Protein AF-A0A3C0EA20-F1 (afdb_monomer)

Secondary structure (DSSP, 8-state):
-HHHH-TTS-HHHHHHHHHHHHHHHHHHHHHHHHHHHHHHHHHS-HHHHHHHHHHHHHHHHHHHIIIIIHHHHHHHHHTTHHHHHHHHHHHHHHHHHHHHHHHHT-

Solvent-accessible surface area (backbone atoms only — not comparable to full-atom values): 6109 Å² total; per-residue (Å²): 113,74,77,78,74,49,80,90,53,62,64,68,62,57,50,51,51,55,46,58,64,49,48,58,56,52,52,52,53,52,51,53,50,52,52,52,49,52,50,45,56,74,74,45,54,80,89,51,38,67,60,47,50,54,51,48,54,49,50,53,55,50,52,53,44,55,60,60,50,51,54,55,50,51,54,52,58,70,68,39,54,72,58,53,59,60,49,51,57,56,54,55,57,51,52,54,51,54,53,52,52,62,62,71,74,106

Structure (mmCIF, N/CA/C/O backbone):
data_AF-A0A3C0EA20-F1
#
_entry.id   AF-A0A3C0EA20-F1
#
loop_
_atom_site.group_PDB
_atom_site.id
_atom_site.type_symbol
_atom_site.label_atom_id
_atom_site.label_alt_id
_atom_site.label_comp_id
_atom_site.label_asym_id
_atom_site.label_entity_id
_atom_site.label_seq_id
_atom_site.pdbx_PDB_ins_code
_atom_site.Cartn_x
_atom_site.Cartn_y
_atom_site.Cartn_z
_atom_site.occupancy
_atom_site.B_iso_or_equiv
_atom_site.auth_seq_id
_atom_site.auth_comp_id
_atom_site.auth_asym_id
_atom_site.auth_atom_id
_atom_site.pdbx_PDB_model_num
ATOM 1 N N . GLU A 1 1 ? 18.127 -13.481 -8.635 1.00 55.94 1 GLU A N 1
ATOM 2 C CA . GLU A 1 1 ? 18.034 -14.958 -8.655 1.00 55.94 1 GLU A CA 1
ATOM 3 C C . GLU A 1 1 ? 17.263 -15.485 -9.870 1.00 55.94 1 GLU A C 1
ATOM 5 O O . GLU A 1 1 ? 17.839 -16.249 -10.632 1.00 55.94 1 GLU A O 1
ATOM 10 N N . ASN A 1 2 ? 16.035 -15.018 -10.146 1.00 50.94 2 ASN A N 1
ATOM 11 C CA . ASN A 1 2 ? 15.242 -15.497 -11.297 1.00 50.94 2 ASN A CA 1
ATOM 12 C C . ASN A 1 2 ? 15.879 -15.198 -12.678 1.00 50.94 2 ASN A C 1
ATOM 14 O O . ASN A 1 2 ? 15.847 -16.035 -13.574 1.00 50.94 2 ASN A O 1
ATOM 18 N N . THR A 1 3 ? 16.526 -14.037 -12.836 1.00 51.97 3 THR A N 1
ATOM 19 C CA . THR A 1 3 ? 17.182 -13.585 -14.083 1.00 51.97 3 THR A CA 1
ATOM 20 C C . THR A 1 3 ? 18.453 -14.351 -14.454 1.00 51.97 3 THR A C 1
ATOM 22 O O . THR A 1 3 ? 18.890 -14.288 -15.596 1.00 51.97 3 THR A O 1
ATOM 25 N N . ILE A 1 4 ? 19.043 -15.079 -13.504 1.00 56.94 4 ILE A N 1
ATOM 26 C CA . ILE A 1 4 ? 20.284 -15.846 -13.696 1.00 56.94 4 ILE A CA 1
ATOM 27 C C . ILE A 1 4 ? 19.953 -17.309 -14.053 1.00 56.94 4 ILE A C 1
ATOM 29 O O . ILE A 1 4 ? 20.7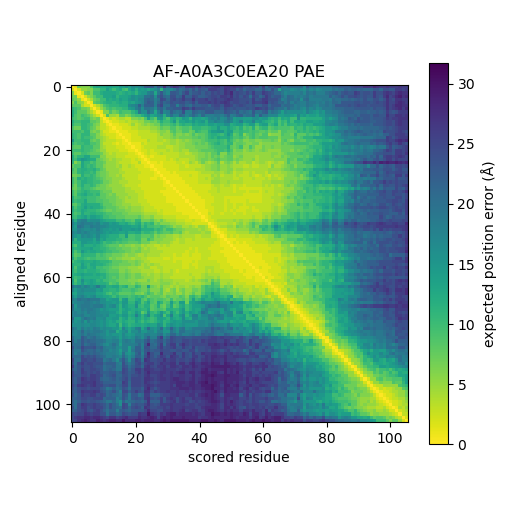82 -18.023 -14.607 1.00 56.94 4 ILE A O 1
ATOM 33 N N . ARG A 1 5 ? 18.719 -17.757 -13.768 1.00 57.06 5 ARG A N 1
ATOM 34 C CA . ARG A 1 5 ? 18.284 -19.157 -13.893 1.00 57.06 5 ARG A CA 1
ATOM 35 C C . ARG A 1 5 ? 17.621 -19.496 -15.238 1.00 57.06 5 ARG A C 1
ATOM 37 O O . ARG A 1 5 ? 17.577 -20.668 -15.592 1.00 57.06 5 ARG A O 1
ATOM 44 N N . PHE A 1 6 ? 17.131 -18.499 -15.988 1.00 54.72 6 PHE A N 1
ATOM 45 C CA . PHE A 1 6 ? 16.472 -18.680 -17.294 1.00 54.72 6 PHE A CA 1
ATOM 46 C C . PHE A 1 6 ? 16.925 -17.623 -18.326 1.00 54.72 6 PHE A C 1
ATOM 48 O O . PHE A 1 6 ? 16.192 -16.663 -18.567 1.00 54.72 6 PHE A O 1
ATOM 55 N N . PRO A 1 7 ? 18.113 -17.777 -18.939 1.00 55.97 7 PRO A N 1
ATOM 56 C CA . PRO A 1 7 ? 18.647 -16.817 -19.913 1.00 55.97 7 PRO A CA 1
ATOM 57 C C . PRO A 1 7 ? 17.909 -16.816 -21.267 1.00 55.97 7 PRO A C 1
ATOM 59 O O . PRO A 1 7 ? 17.916 -15.798 -21.951 1.00 55.97 7 PRO A O 1
ATOM 62 N N . ASP A 1 8 ? 17.228 -17.913 -21.630 1.00 56.47 8 ASP A N 1
ATOM 63 C CA . ASP A 1 8 ? 16.561 -18.082 -22.937 1.00 56.47 8 ASP A CA 1
ATOM 64 C C . ASP A 1 8 ? 15.101 -17.593 -22.990 1.00 56.47 8 ASP A C 1
ATOM 66 O O . ASP A 1 8 ? 14.461 -17.643 -24.043 1.00 56.47 8 ASP A O 1
ATOM 70 N N . ARG A 1 9 ? 14.525 -17.135 -21.867 1.00 59.47 9 ARG A N 1
ATOM 71 C CA . ARG A 1 9 ? 13.152 -16.600 -21.850 1.00 59.47 9 ARG A CA 1
ATOM 72 C C . ARG A 1 9 ? 13.168 -15.083 -22.031 1.00 59.47 9 ARG A C 1
ATOM 74 O O . ARG A 1 9 ? 13.971 -14.414 -21.383 1.00 59.47 9 ARG A O 1
ATOM 81 N N . PRO A 1 10 ? 12.255 -14.511 -22.840 1.00 66.25 10 PRO A N 1
ATOM 82 C CA . PRO A 1 10 ? 12.145 -13.064 -22.950 1.00 66.25 10 PRO A CA 1
ATOM 83 C C . PRO A 1 10 ? 11.918 -12.473 -21.554 1.00 66.25 10 PRO A C 1
ATOM 85 O O . PRO A 1 10 ? 11.029 -12.929 -20.830 1.00 66.25 10 PRO A O 1
ATOM 88 N N . LEU A 1 11 ? 12.724 -11.473 -21.175 1.00 64.69 11 LEU A N 1
ATOM 89 C CA . LEU A 1 11 ? 12.695 -10.840 -19.847 1.00 64.69 11 LEU A CA 1
ATOM 90 C C . LEU A 1 11 ? 11.274 -10.431 -19.433 1.00 64.69 11 LEU A C 1
ATOM 92 O O . LEU A 1 11 ? 10.891 -10.637 -18.284 1.00 64.69 11 LEU A O 1
ATOM 96 N N . ALA A 1 12 ? 10.463 -9.982 -20.393 1.00 63.84 12 ALA A N 1
ATOM 97 C CA . ALA A 1 12 ? 9.051 -9.664 -20.205 1.00 63.84 12 ALA A CA 1
ATOM 98 C C . ALA A 1 12 ? 8.227 -10.836 -19.631 1.00 63.84 12 ALA A C 1
ATOM 100 O O . ALA A 1 12 ? 7.437 -10.650 -18.708 1.00 63.84 12 ALA A O 1
ATOM 101 N N . ALA A 1 13 ? 8.434 -12.068 -20.112 1.00 66.69 13 ALA A N 1
ATOM 102 C CA . ALA A 1 13 ? 7.716 -13.243 -19.611 1.00 66.69 13 ALA A CA 1
ATOM 103 C C . ALA A 1 13 ? 8.151 -13.618 -18.185 1.00 66.69 13 ALA A C 1
ATOM 105 O O . ALA A 1 13 ? 7.331 -14.047 -17.368 1.00 66.69 13 ALA A O 1
ATOM 106 N N . LEU A 1 14 ? 9.433 -13.428 -17.866 1.00 68.94 14 LEU A N 1
ATOM 107 C CA . LEU A 1 14 ? 9.978 -13.709 -16.540 1.00 68.94 14 LEU A CA 1
ATOM 108 C C . LEU A 1 14 ? 9.503 -12.676 -15.503 1.00 68.94 14 LEU A C 1
ATOM 110 O O . LEU A 1 14 ? 9.112 -13.043 -14.392 1.00 68.94 14 LEU A O 1
ATOM 114 N N . VAL A 1 15 ? 9.477 -11.398 -15.888 1.00 67.31 15 VAL A N 1
ATOM 115 C CA . VAL A 1 15 ? 8.938 -10.294 -15.082 1.00 67.31 15 VAL A CA 1
ATOM 116 C C . VAL A 1 15 ? 7.439 -10.483 -14.856 1.00 67.31 15 VAL A C 1
ATOM 118 O O . VAL A 1 15 ? 7.004 -10.449 -13.709 1.00 67.31 15 VAL A O 1
ATOM 121 N N . ASN A 1 16 ? 6.665 -10.788 -15.903 1.00 73.19 16 ASN A N 1
ATOM 122 C CA . ASN A 1 16 ? 5.227 -11.046 -15.782 1.00 73.19 16 ASN A CA 1
ATOM 123 C C . ASN A 1 16 ? 4.920 -12.193 -14.806 1.00 73.19 16 ASN A C 1
ATOM 125 O O . ASN A 1 16 ? 4.051 -12.062 -13.950 1.00 73.19 16 ASN A O 1
ATOM 129 N N . THR A 1 17 ? 5.681 -13.290 -14.882 1.00 74.75 17 THR A N 1
ATOM 130 C CA . THR A 1 17 ? 5.510 -14.431 -13.963 1.00 74.75 17 THR A CA 1
ATOM 131 C C . THR A 1 17 ? 5.824 -14.032 -12.517 1.00 74.75 17 THR A C 1
ATOM 133 O O . THR A 1 17 ? 5.049 -14.312 -11.610 1.00 74.75 17 THR A O 1
ATOM 136 N N . SER A 1 18 ? 6.918 -13.293 -12.307 1.00 72.31 18 SER A N 1
ATOM 137 C CA . SER A 1 18 ? 7.333 -12.832 -10.972 1.00 72.31 18 SER A CA 1
ATOM 138 C C . SER A 1 18 ? 6.327 -11.848 -10.352 1.00 72.31 18 SER A C 1
ATOM 140 O O . SER A 1 18 ? 6.115 -11.842 -9.137 1.00 72.31 18 SER A O 1
ATOM 142 N N . ILE A 1 19 ? 5.684 -11.023 -11.182 1.00 74.38 19 ILE A N 1
ATOM 143 C CA . ILE A 1 19 ? 4.618 -10.113 -10.753 1.00 74.38 19 ILE A CA 1
ATOM 144 C C . ILE A 1 19 ? 3.377 -10.903 -10.354 1.00 74.38 19 ILE A C 1
ATOM 146 O O . ILE A 1 19 ? 2.874 -10.680 -9.257 1.00 74.38 19 ILE A O 1
ATOM 150 N N . MET A 1 20 ? 2.916 -11.843 -11.184 1.00 76.62 20 MET A N 1
ATOM 151 C CA . MET A 1 20 ? 1.758 -12.687 -10.862 1.00 76.62 20 MET A CA 1
ATOM 152 C C . MET A 1 20 ? 1.932 -13.408 -9.514 1.00 76.62 20 MET A C 1
ATOM 154 O O . MET A 1 20 ? 1.012 -13.392 -8.695 1.00 76.62 20 MET A O 1
ATOM 158 N N . ASP A 1 21 ? 3.125 -13.945 -9.241 1.00 78.88 21 ASP A N 1
ATOM 159 C CA . ASP A 1 21 ? 3.436 -14.628 -7.976 1.00 78.88 21 ASP A CA 1
ATOM 160 C C . ASP A 1 21 ? 3.407 -13.685 -6.7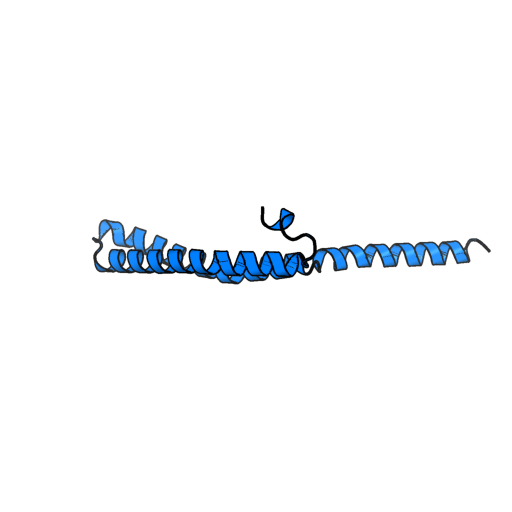61 1.00 78.88 21 ASP A C 1
ATOM 162 O O . ASP A 1 21 ? 2.959 -14.052 -5.671 1.00 78.88 21 ASP A O 1
ATOM 166 N N . THR A 1 22 ? 3.872 -12.447 -6.931 1.00 81.31 22 THR A N 1
ATOM 167 C CA . THR A 1 22 ? 3.965 -11.475 -5.830 1.00 81.31 22 THR A CA 1
ATOM 168 C C . THR A 1 22 ? 2.627 -10.777 -5.571 1.00 81.31 22 THR A C 1
ATOM 170 O O . THR A 1 22 ? 2.299 -10.484 -4.419 1.00 81.31 22 THR A O 1
ATOM 173 N N . VAL A 1 23 ? 1.823 -10.567 -6.619 1.00 80.19 23 VAL A N 1
ATOM 174 C CA . VAL A 1 23 ? 0.502 -9.920 -6.554 1.00 80.19 23 VAL A CA 1
ATOM 175 C C . VAL A 1 23 ? -0.485 -10.735 -5.722 1.00 80.19 23 VAL A C 1
ATOM 177 O O . VAL A 1 23 ? -1.211 -10.161 -4.916 1.00 80.19 23 VAL A O 1
ATOM 180 N N . GLY A 1 24 ? -0.495 -12.066 -5.848 1.00 82.19 24 GLY A N 1
ATOM 181 C CA . GLY A 1 24 ? -1.386 -12.911 -5.042 1.00 82.19 24 GLY A CA 1
ATOM 182 C C . GLY A 1 24 ? -1.122 -12.782 -3.538 1.00 82.19 24 GLY A C 1
ATOM 183 O O . GLY A 1 24 ? -2.052 -12.673 -2.737 1.00 82.19 24 GLY A O 1
ATOM 184 N N . ARG A 1 25 ? 0.155 -12.722 -3.143 1.00 82.00 25 ARG A N 1
ATOM 185 C CA . ARG A 1 25 ? 0.547 -12.559 -1.737 1.00 82.00 25 ARG A CA 1
ATOM 186 C C . ARG A 1 25 ? 0.242 -11.154 -1.217 1.00 82.00 25 ARG A C 1
ATOM 188 O O . ARG A 1 25 ? -0.270 -11.040 -0.105 1.00 82.00 25 ARG A O 1
ATOM 195 N N . SER A 1 26 ? 0.527 -10.113 -2.003 1.00 82.44 26 SER A N 1
ATOM 196 C CA . SER A 1 26 ? 0.277 -8.722 -1.603 1.00 82.44 26 SER A CA 1
ATOM 197 C C . SER A 1 26 ? -1.217 -8.422 -1.471 1.00 82.44 26 SER A C 1
ATOM 199 O O . SER A 1 26 ? -1.631 -7.845 -0.465 1.00 82.4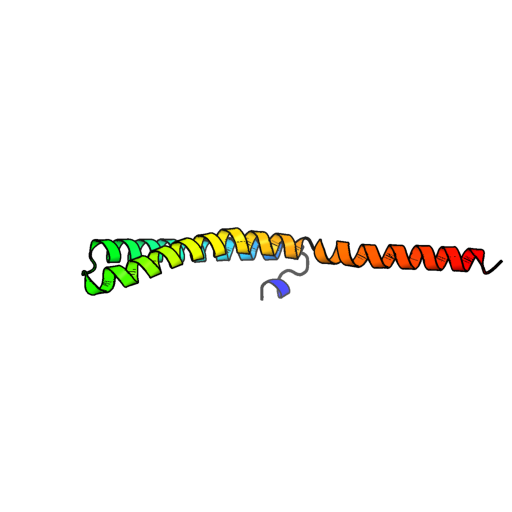4 26 SER A O 1
ATOM 201 N N . LEU A 1 27 ? -2.034 -8.901 -2.416 1.00 84.19 27 LEU A N 1
ATOM 202 C CA . LEU A 1 27 ? -3.494 -8.823 -2.348 1.00 84.19 27 LEU A CA 1
ATOM 203 C C . LEU A 1 27 ? -4.031 -9.475 -1.082 1.00 84.19 27 LEU A C 1
ATOM 205 O O . LEU A 1 27 ? -4.832 -8.865 -0.379 1.00 84.19 27 LEU A O 1
ATOM 209 N N . ASN A 1 28 ? -3.568 -10.689 -0.775 1.00 85.12 28 ASN A N 1
ATOM 210 C CA . ASN A 1 28 ? -4.021 -11.407 0.407 1.00 85.12 28 ASN A CA 1
ATOM 211 C C . ASN A 1 28 ? -3.725 -10.604 1.680 1.00 85.12 28 ASN A C 1
ATOM 213 O O . ASN A 1 28 ? -4.627 -10.356 2.468 1.00 85.12 28 ASN A O 1
ATOM 217 N N . THR A 1 29 ? -2.499 -10.098 1.845 1.00 87.88 29 THR A N 1
ATOM 218 C CA . THR A 1 29 ? -2.163 -9.260 3.006 1.00 87.88 29 THR A CA 1
ATOM 219 C C . THR A 1 29 ? -2.981 -7.970 3.081 1.00 87.88 29 THR A C 1
ATOM 221 O O . THR A 1 29 ? -3.416 -7.608 4.172 1.00 87.88 29 THR A O 1
ATOM 224 N N . SER A 1 30 ? -3.243 -7.300 1.954 1.00 86.75 30 SER A N 1
ATOM 225 C CA . SER A 1 30 ? -4.067 -6.084 1.923 1.00 86.75 30 SER A CA 1
ATOM 226 C C . SER A 1 30 ? -5.534 -6.348 2.269 1.00 86.75 30 SER A C 1
ATOM 228 O O . SER A 1 30 ? -6.157 -5.552 2.967 1.00 86.75 30 SER A O 1
ATOM 230 N N . PHE A 1 31 ? -6.103 -7.471 1.827 1.00 87.12 31 PHE A N 1
ATOM 231 C CA . PHE A 1 31 ? -7.458 -7.861 2.221 1.00 87.12 31 PHE A CA 1
ATOM 232 C C . PHE A 1 31 ? -7.549 -8.150 3.717 1.00 87.12 31 PHE A C 1
ATOM 234 O O . PHE A 1 31 ? -8.477 -7.680 4.377 1.00 87.12 31 PHE A O 1
ATOM 241 N N . THR A 1 32 ? -6.573 -8.868 4.278 1.00 90.88 32 THR A N 1
ATOM 242 C CA . THR A 1 32 ? -6.568 -9.172 5.712 1.00 90.88 32 THR A CA 1
ATOM 243 C C . THR A 1 32 ? -6.398 -7.909 6.554 1.00 90.88 32 THR A C 1
ATOM 245 O O . THR A 1 32 ? -7.072 -7.770 7.573 1.00 90.88 32 THR A O 1
ATOM 248 N N . THR A 1 33 ? -5.562 -6.948 6.140 1.00 91.81 33 THR A N 1
ATOM 249 C CA . THR A 1 33 ? -5.431 -5.672 6.866 1.00 91.81 33 THR A CA 1
ATOM 250 C C . THR A 1 33 ? -6.709 -4.841 6.806 1.00 91.81 33 THR A C 1
ATOM 252 O O . THR A 1 33 ? -7.118 -4.306 7.834 1.00 91.81 33 THR A O 1
ATOM 255 N N . LEU A 1 34 ? -7.395 -4.784 5.659 1.00 90.06 34 LEU A N 1
ATOM 256 C CA . LEU A 1 34 ? -8.702 -4.126 5.542 1.00 90.06 34 LEU A CA 1
ATOM 257 C C . LEU A 1 34 ? -9.760 -4.788 6.430 1.00 90.06 34 LEU A C 1
ATOM 259 O O . LEU A 1 34 ? -10.527 -4.090 7.091 1.00 90.06 34 LEU A O 1
ATOM 263 N N . PHE A 1 35 ? -9.771 -6.121 6.497 1.00 9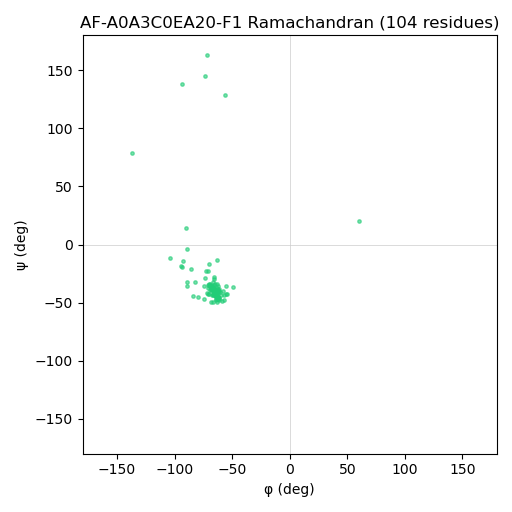1.56 35 PHE A N 1
ATOM 264 C CA . PHE A 1 35 ? -10.673 -6.865 7.373 1.00 91.56 35 PHE A CA 1
ATOM 265 C C . PHE A 1 35 ? -10.430 -6.540 8.854 1.00 91.56 35 PHE A C 1
ATOM 267 O O . PHE A 1 35 ? -11.373 -6.248 9.591 1.00 91.56 35 PHE A O 1
ATOM 274 N N . VAL A 1 36 ? -9.165 -6.513 9.284 1.00 93.69 36 VAL A N 1
ATOM 275 C CA . VAL A 1 36 ? -8.786 -6.133 10.654 1.00 93.69 36 VAL A CA 1
ATOM 276 C C . VAL A 1 36 ? -9.170 -4.682 10.952 1.00 93.69 36 VAL A C 1
ATOM 278 O O . VAL A 1 36 ? -9.735 -4.409 12.009 1.00 93.69 36 VAL A O 1
ATOM 281 N N . LEU A 1 37 ? -8.924 -3.750 10.028 1.00 93.12 37 LEU A N 1
ATOM 282 C CA . LEU A 1 37 ? -9.305 -2.344 10.195 1.00 93.12 37 LEU A CA 1
ATOM 283 C C . LEU A 1 37 ? -10.820 -2.170 10.316 1.00 93.12 37 LEU A C 1
ATOM 285 O O . LEU A 1 37 ? -11.272 -1.384 11.146 1.00 93.12 37 LEU A O 1
ATOM 289 N N . LEU A 1 38 ? -11.605 -2.928 9.547 1.00 90.44 38 LEU A N 1
ATOM 290 C CA . LEU A 1 38 ? -13.063 -2.915 9.647 1.00 90.44 38 LEU A CA 1
ATOM 291 C C . LEU A 1 38 ? -13.532 -3.433 11.012 1.00 90.44 38 LEU A C 1
ATOM 293 O O . LEU A 1 38 ? -14.360 -2.792 11.659 1.00 90.44 38 LEU A O 1
ATOM 297 N N . ALA A 1 39 ? -12.964 -4.544 11.488 1.00 93.25 39 ALA A N 1
ATOM 298 C CA . ALA A 1 39 ? -13.265 -5.080 12.815 1.00 93.25 39 ALA A CA 1
ATOM 299 C C . ALA A 1 39 ? -12.921 -4.075 13.928 1.00 93.25 39 ALA A C 1
ATOM 301 O O . ALA A 1 39 ? -13.726 -3.849 14.832 1.00 93.25 39 ALA A O 1
ATOM 302 N N . LEU A 1 40 ? -11.766 -3.410 13.829 1.00 92.44 40 LEU A N 1
ATOM 303 C CA . LEU A 1 40 ? -11.356 -2.360 14.762 1.00 92.44 40 LEU A CA 1
ATOM 304 C C . LEU A 1 40 ? -12.242 -1.116 14.678 1.00 92.44 40 LEU A C 1
ATOM 306 O O . LEU A 1 40 ? -12.448 -0.463 15.693 1.00 92.44 40 LEU A O 1
ATOM 310 N N . LEU A 1 41 ? -12.789 -0.767 13.516 1.00 90.00 41 LEU A N 1
ATOM 311 C CA . LEU A 1 41 ? -13.692 0.377 13.400 1.00 90.00 41 LEU A CA 1
ATOM 312 C C . LEU A 1 41 ? -15.052 0.094 14.062 1.00 90.00 41 LEU A C 1
ATOM 314 O O . LEU A 1 41 ? -15.618 0.980 14.704 1.00 90.00 41 LEU A O 1
ATOM 318 N N . LEU A 1 42 ? -15.544 -1.146 13.947 1.00 88.62 42 LEU A N 1
ATOM 319 C CA . LEU A 1 42 ? -16.803 -1.592 14.555 1.00 88.62 42 LEU A CA 1
ATOM 320 C C . LEU A 1 42 ? -16.677 -1.798 16.075 1.00 88.62 42 LEU A C 1
ATOM 322 O O . LEU A 1 42 ? -17.519 -1.313 16.830 1.00 88.62 42 LEU A O 1
ATOM 326 N N . MET A 1 43 ? -15.620 -2.481 16.530 1.00 89.44 43 MET A N 1
ATOM 327 C CA . MET A 1 43 ? -15.397 -2.812 17.948 1.00 89.44 43 MET A CA 1
ATOM 328 C C . MET A 1 43 ? -14.545 -1.783 18.707 1.00 89.44 43 MET A C 1
ATOM 330 O O . MET A 1 43 ? -14.491 -1.815 19.934 1.00 89.44 43 MET A O 1
ATOM 334 N N . GLY A 1 44 ? -13.859 -0.875 18.015 1.00 85.69 44 GLY A N 1
ATOM 335 C CA . GLY A 1 44 ? -12.951 0.093 18.628 1.00 85.69 44 GLY A CA 1
ATOM 336 C C . GLY A 1 44 ? -13.678 1.206 19.378 1.00 85.69 44 GLY A C 1
ATOM 337 O O . GLY A 1 44 ? -14.746 1.674 18.970 1.00 85.69 44 GLY A O 1
ATOM 338 N N . GLY A 1 45 ? -13.067 1.653 20.478 1.00 87.56 45 GLY A N 1
ATOM 339 C CA . GLY A 1 45 ? -13.586 2.731 21.319 1.00 87.56 45 GLY A CA 1
ATOM 340 C C . GLY A 1 45 ? -13.493 4.130 20.678 1.00 87.56 45 GLY A C 1
ATOM 341 O O . GLY A 1 45 ? -12.715 4.333 19.740 1.00 87.56 45 GLY A O 1
ATOM 342 N N . PRO A 1 46 ? -14.239 5.127 21.198 1.00 85.69 46 PRO A N 1
ATOM 343 C CA . PRO A 1 46 ? -14.354 6.466 20.605 1.00 85.69 46 PRO A CA 1
ATOM 344 C C . PRO A 1 46 ? -13.010 7.169 20.387 1.00 85.69 46 PRO A C 1
ATOM 346 O O . PRO A 1 46 ? -12.825 7.833 19.371 1.00 85.69 46 PRO A O 1
ATOM 349 N N . SER A 1 47 ? -12.054 6.973 21.298 1.00 90.06 47 SER A N 1
ATOM 350 C CA . SER A 1 47 ? -10.750 7.642 21.258 1.00 90.06 47 SER A CA 1
ATOM 351 C C . SER A 1 47 ? -9.883 7.243 20.059 1.00 90.06 47 SER A C 1
ATOM 353 O O . SER A 1 47 ? -9.090 8.056 19.597 1.00 90.06 47 SER A O 1
ATOM 355 N N . ILE A 1 48 ? -10.026 6.017 19.534 1.00 92.81 48 ILE A N 1
ATOM 356 C CA . ILE A 1 48 ? -9.211 5.515 18.410 1.00 92.81 48 ILE A CA 1
ATOM 357 C C . ILE A 1 48 ? -9.959 5.499 17.075 1.00 92.81 48 ILE A C 1
ATOM 359 O O . ILE A 1 48 ? -9.331 5.351 16.029 1.00 92.81 48 ILE A O 1
ATOM 363 N N . ARG A 1 49 ? -11.284 5.689 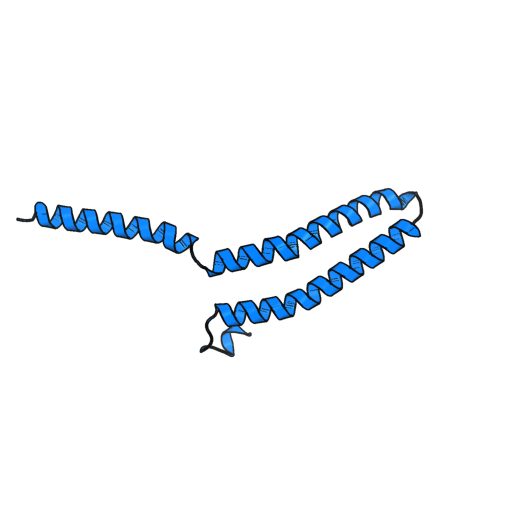17.077 1.00 88.81 49 ARG A N 1
ATOM 364 C CA . ARG A 1 49 ? -12.099 5.664 15.850 1.00 88.81 49 ARG A CA 1
ATOM 365 C C . ARG A 1 49 ? -11.656 6.698 14.820 1.00 88.81 49 ARG A C 1
ATOM 367 O O . ARG A 1 49 ? -11.614 6.371 13.641 1.00 88.81 49 ARG A O 1
ATOM 374 N N . GLY A 1 50 ? -11.286 7.906 15.253 1.00 91.25 50 GLY A N 1
ATOM 375 C CA . GLY A 1 50 ? -10.789 8.953 14.352 1.00 91.25 50 GLY A CA 1
ATOM 376 C C . GLY A 1 50 ? -9.494 8.551 13.639 1.00 91.25 50 GLY A C 1
ATOM 377 O O . GLY A 1 50 ? -9.391 8.685 12.423 1.00 91.25 50 GLY A O 1
ATOM 378 N N . LEU A 1 51 ? -8.542 7.973 14.379 1.00 93.44 51 LEU A N 1
ATOM 379 C CA . LEU A 1 51 ? -7.293 7.454 13.818 1.00 93.44 51 LEU A CA 1
ATOM 380 C C . LEU A 1 51 ? -7.554 6.285 12.858 1.00 93.44 51 LEU A C 1
ATOM 382 O O . LEU A 1 51 ? -7.027 6.265 11.747 1.00 93.44 51 LEU A O 1
ATOM 386 N N . LEU A 1 52 ? -8.394 5.331 13.265 1.00 92.69 52 LEU A N 1
ATOM 387 C CA . LEU A 1 52 ? -8.741 4.164 12.454 1.00 92.69 52 LEU A CA 1
ATOM 388 C C . LEU A 1 52 ? -9.438 4.549 11.148 1.00 92.69 52 LEU A C 1
ATOM 390 O O . LEU A 1 52 ? -9.175 3.921 10.131 1.00 92.69 52 LEU A O 1
ATOM 394 N N . LEU A 1 53 ? -10.272 5.591 11.149 1.00 90.31 53 LEU A N 1
ATOM 395 C CA . LEU A 1 53 ? -10.909 6.118 9.939 1.00 90.31 53 LEU A CA 1
ATOM 396 C C . LEU A 1 53 ? -9.877 6.633 8.931 1.00 90.31 53 LEU A C 1
ATOM 398 O O . LEU A 1 53 ? -9.935 6.277 7.756 1.00 90.31 53 LEU A O 1
ATOM 402 N N . VAL A 1 54 ? -8.900 7.421 9.392 1.00 94.31 54 VAL A N 1
ATOM 403 C CA . VAL A 1 54 ? -7.817 7.936 8.538 1.00 94.31 54 VAL A CA 1
ATOM 404 C C . VAL A 1 54 ? -6.979 6.788 7.978 1.00 94.31 54 VAL A C 1
ATOM 406 O O . VAL A 1 54 ? -6.705 6.750 6.778 1.00 94.31 54 VAL A O 1
ATOM 409 N N . VAL A 1 55 ? -6.617 5.818 8.824 1.00 93.31 55 VAL A N 1
ATOM 410 C CA . VAL A 1 55 ? -5.848 4.638 8.405 1.00 93.31 55 VAL A CA 1
ATOM 411 C C . VAL A 1 55 ? -6.650 3.764 7.441 1.00 93.31 55 VAL A C 1
ATOM 413 O O . VAL A 1 55 ? -6.086 3.292 6.462 1.00 93.31 55 VAL A O 1
ATOM 416 N N . ALA A 1 56 ? -7.953 3.580 7.655 1.00 90.94 56 ALA A N 1
ATOM 417 C CA . ALA A 1 56 ? -8.819 2.821 6.755 1.00 90.94 56 ALA A CA 1
ATOM 418 C C . ALA A 1 56 ? -8.896 3.469 5.368 1.00 90.94 56 ALA A C 1
ATOM 420 O O . ALA A 1 56 ? -8.693 2.789 4.364 1.00 90.94 56 ALA A O 1
ATOM 421 N N . ILE A 1 57 ? -9.108 4.787 5.301 1.00 91.50 57 ILE A N 1
ATOM 422 C CA . ILE A 1 57 ? -9.127 5.526 4.031 1.00 91.50 57 ILE A CA 1
ATOM 423 C C . ILE A 1 57 ? -7.761 5.430 3.336 1.00 91.50 57 ILE A C 1
ATOM 425 O O . ILE A 1 57 ? -7.695 5.117 2.146 1.00 91.50 57 ILE A O 1
ATOM 429 N N . GLY A 1 58 ? -6.667 5.632 4.076 1.00 91.19 58 GLY A N 1
ATOM 430 C CA . GLY A 1 58 ? -5.305 5.509 3.551 1.00 91.19 58 GLY A CA 1
ATOM 431 C C . GLY A 1 58 ? -4.977 4.096 3.062 1.00 91.19 58 GLY A C 1
ATOM 432 O O . GLY A 1 58 ? -4.367 3.940 2.007 1.00 91.19 58 GLY A O 1
ATOM 433 N N . ALA A 1 59 ? -5.431 3.065 3.775 1.00 89.50 59 ALA A N 1
ATOM 434 C CA . ALA A 1 59 ? -5.247 1.670 3.393 1.00 89.50 59 ALA A CA 1
ATOM 435 C C . ALA A 1 59 ? -6.023 1.329 2.116 1.00 89.50 59 ALA A C 1
ATOM 437 O O . ALA A 1 59 ? -5.459 0.699 1.223 1.00 89.50 59 ALA A O 1
ATOM 438 N N . VAL A 1 60 ? -7.276 1.778 1.977 1.00 86.94 60 VAL A N 1
ATOM 439 C CA . VAL A 1 60 ? -8.077 1.573 0.755 1.00 86.94 60 VAL A CA 1
ATOM 440 C C . VAL A 1 60 ? -7.430 2.277 -0.440 1.00 86.94 60 VAL A C 1
ATOM 442 O O . VAL A 1 60 ? -7.197 1.645 -1.473 1.00 86.94 60 VAL A O 1
ATOM 445 N N . ALA A 1 61 ? -7.069 3.555 -0.290 1.00 88.31 61 ALA A N 1
ATOM 446 C CA . ALA A 1 61 ? -6.423 4.331 -1.349 1.00 88.31 61 ALA A CA 1
ATOM 447 C C . ALA A 1 61 ? -5.047 3.758 -1.735 1.00 88.31 61 ALA A C 1
ATOM 449 O O . ALA A 1 61 ? -4.737 3.624 -2.919 1.00 88.31 61 ALA A O 1
ATOM 450 N N . GLY A 1 62 ? -4.236 3.363 -0.750 1.00 84.38 62 GLY A N 1
ATOM 451 C CA . GLY A 1 62 ? -2.915 2.770 -0.958 1.00 84.38 62 GLY A CA 1
ATOM 452 C C . GLY A 1 62 ? -2.973 1.388 -1.606 1.00 84.38 62 GLY A C 1
ATOM 453 O O . GLY A 1 62 ? -2.172 1.095 -2.492 1.00 84.38 62 GLY A O 1
ATOM 454 N N . THR A 1 63 ? -3.951 0.561 -1.229 1.00 80.88 63 THR A N 1
ATOM 455 C CA . THR A 1 63 ? -4.156 -0.774 -1.813 1.00 80.88 63 THR A CA 1
ATOM 456 C C . THR A 1 63 ? -4.571 -0.661 -3.279 1.00 80.88 63 THR A C 1
ATOM 458 O O . THR A 1 63 ? -3.940 -1.270 -4.142 1.00 80.88 63 THR A O 1
ATOM 461 N N . TYR A 1 64 ? -5.568 0.177 -3.588 1.00 78.88 64 TYR A N 1
ATOM 462 C CA . TYR A 1 64 ? -6.008 0.403 -4.967 1.00 78.88 64 TYR A CA 1
ATOM 463 C C . TYR A 1 64 ? -4.885 0.986 -5.839 1.00 78.88 64 TYR A C 1
ATOM 465 O O . TYR A 1 64 ? -4.616 0.474 -6.926 1.00 78.88 64 TYR A O 1
ATOM 473 N N . SER A 1 65 ? -4.174 2.001 -5.334 1.00 78.94 65 SER A N 1
ATOM 474 C CA . SER A 1 65 ? -3.052 2.632 -6.039 1.00 78.94 65 SER A CA 1
ATOM 475 C C . SER A 1 65 ? -1.911 1.644 -6.309 1.00 78.94 65 SER A C 1
ATOM 477 O O . SER A 1 65 ? -1.451 1.516 -7.441 1.00 78.94 65 SER A O 1
ATOM 479 N N . SER A 1 66 ? -1.495 0.866 -5.307 1.00 77.38 66 SER A N 1
ATOM 480 C CA . SER A 1 66 ? -0.366 -0.062 -5.446 1.00 77.38 66 SER A CA 1
ATOM 481 C C . SER A 1 66 ? -0.651 -1.201 -6.434 1.00 77.38 66 SER A C 1
ATOM 483 O O . SER A 1 66 ? 0.213 -1.552 -7.232 1.00 77.38 66 SER A O 1
ATOM 485 N N . ILE A 1 67 ? -1.872 -1.748 -6.459 1.00 71.56 67 ILE A N 1
ATOM 486 C CA . ILE A 1 67 ? -2.206 -2.877 -7.345 1.00 71.56 67 ILE A CA 1
ATOM 487 C C . ILE A 1 67 ? -2.472 -2.414 -8.782 1.00 71.56 67 ILE A C 1
ATOM 489 O O . ILE A 1 67 ? -1.963 -3.023 -9.727 1.00 71.56 67 ILE A O 1
ATOM 493 N N . PHE A 1 68 ? -3.243 -1.341 -8.973 1.00 66.12 68 PHE A N 1
ATOM 494 C CA . PHE A 1 68 ? -3.664 -0.911 -10.310 1.00 66.12 68 PHE A CA 1
ATOM 495 C C . PHE A 1 68 ? -2.693 0.066 -10.974 1.00 66.12 68 PHE A C 1
ATOM 497 O O . PHE A 1 68 ? -2.496 -0.022 -12.181 1.00 66.12 68 PHE A O 1
ATOM 504 N N . ILE A 1 69 ? -2.055 0.973 -10.229 1.00 62.31 69 ILE A N 1
ATOM 505 C CA . ILE A 1 69 ? -1.153 1.970 -10.826 1.00 62.31 69 ILE A CA 1
ATOM 506 C C . ILE A 1 69 ? 0.244 1.380 -11.018 1.00 62.31 69 ILE A C 1
ATOM 508 O O . ILE A 1 69 ? 0.812 1.526 -12.098 1.00 62.31 69 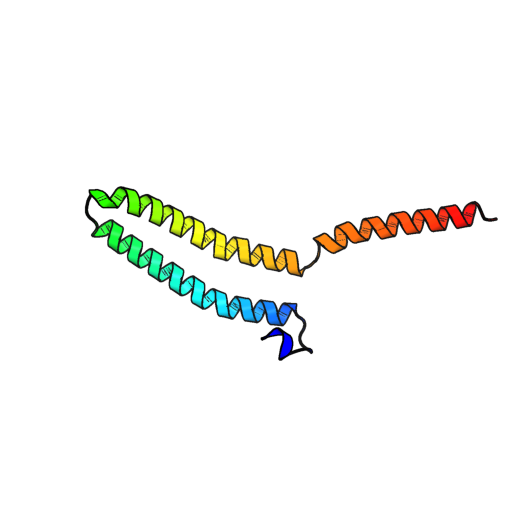ILE A O 1
ATOM 512 N N . ALA A 1 70 ? 0.790 0.658 -10.032 1.00 65.19 70 ALA A N 1
ATOM 513 C CA . ALA A 1 70 ? 2.151 0.126 -10.145 1.00 65.19 70 ALA A CA 1
ATOM 514 C C . ALA A 1 70 ? 2.275 -0.990 -11.200 1.00 65.19 70 ALA A C 1
ATOM 516 O O . ALA A 1 70 ? 3.270 -1.032 -11.925 1.00 65.19 70 ALA A O 1
ATOM 517 N N . SER A 1 71 ? 1.258 -1.854 -11.340 1.00 63.75 71 SER A N 1
ATOM 518 C CA . SER A 1 71 ? 1.247 -2.903 -12.374 1.00 63.75 71 SER A CA 1
ATOM 519 C C . SER A 1 71 ? 1.235 -2.314 -13.788 1.00 63.75 71 SER A C 1
ATOM 521 O O . SER A 1 71 ? 2.023 -2.730 -14.635 1.00 63.75 71 SER A O 1
ATOM 523 N N . GLN A 1 72 ? 0.412 -1.291 -14.033 1.00 63.47 72 GLN A N 1
ATOM 524 C CA . GLN A 1 72 ? 0.352 -0.590 -15.319 1.00 63.47 72 GLN A CA 1
ATOM 525 C C . GLN A 1 72 ? 1.649 0.181 -15.613 1.00 63.47 72 GLN A C 1
ATOM 527 O O . GLN A 1 72 ? 2.119 0.195 -16.753 1.00 63.47 72 GLN A O 1
ATOM 532 N N . PHE A 1 73 ? 2.274 0.769 -14.588 1.00 63.25 73 PHE A N 1
ATOM 533 C CA . PHE A 1 73 ? 3.527 1.514 -14.735 1.00 63.25 73 PHE A CA 1
ATOM 534 C C . PHE A 1 73 ? 4.685 0.626 -15.203 1.00 63.25 73 PHE A C 1
ATOM 536 O O . PHE A 1 73 ? 5.471 1.021 -16.063 1.00 63.25 73 PHE A O 1
ATOM 543 N N . ILE A 1 74 ? 4.767 -0.597 -14.679 1.00 64.06 74 ILE A N 1
ATOM 544 C CA . ILE A 1 74 ? 5.819 -1.551 -15.039 1.00 64.06 74 ILE A CA 1
ATOM 545 C C . ILE A 1 74 ? 5.660 -2.057 -16.479 1.00 64.06 74 ILE A C 1
ATOM 547 O O . ILE A 1 74 ? 6.656 -2.226 -17.176 1.00 64.06 74 ILE A O 1
ATOM 551 N N . VAL A 1 75 ? 4.422 -2.220 -16.960 1.00 60.69 75 VAL A N 1
ATOM 552 C CA . VAL A 1 75 ? 4.135 -2.612 -18.351 1.00 60.69 75 VAL A CA 1
ATOM 553 C C . VAL A 1 75 ? 4.521 -1.496 -19.326 1.00 60.69 75 VAL A C 1
ATOM 555 O O . VAL A 1 75 ? 5.080 -1.765 -20.389 1.00 60.69 75 VAL A O 1
ATOM 558 N N . ILE A 1 76 ? 4.268 -0.236 -18.962 1.00 62.00 76 ILE A N 1
ATOM 559 C CA . ILE A 1 76 ? 4.691 0.940 -19.742 1.00 62.00 76 ILE A CA 1
ATOM 560 C C . ILE A 1 76 ? 6.21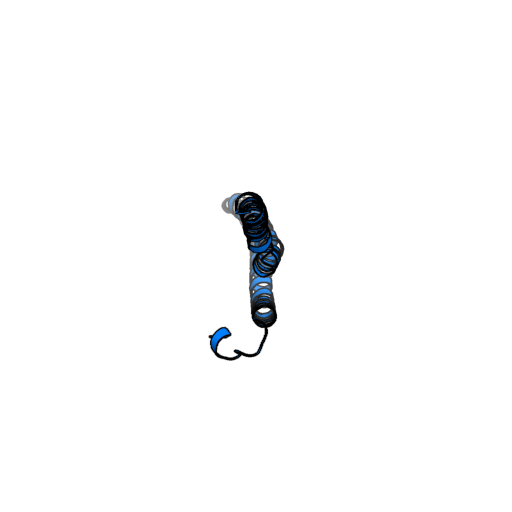6 1.068 -19.777 1.00 62.00 76 ILE A C 1
ATOM 562 O O . ILE A 1 76 ? 6.789 1.363 -20.829 1.00 62.00 76 ILE A O 1
ATOM 566 N N . TRP A 1 77 ? 6.877 0.821 -18.647 1.00 61.38 77 TRP A N 1
ATOM 567 C CA . TRP A 1 77 ? 8.333 0.848 -18.557 1.00 61.38 77 TRP A CA 1
ATOM 568 C C . TRP A 1 77 ? 8.975 -0.264 -19.402 1.00 61.38 77 TRP A C 1
ATOM 570 O O . TRP A 1 77 ? 9.914 0.001 -20.152 1.00 61.38 77 TRP A O 1
ATOM 580 N N . ASP A 1 78 ? 8.430 -1.483 -19.348 1.00 61.81 78 ASP A N 1
ATOM 581 C CA . ASP A 1 78 ? 8.902 -2.647 -20.113 1.00 61.81 78 ASP A CA 1
ATOM 582 C C . ASP A 1 78 ? 8.675 -2.502 -21.627 1.00 61.81 78 ASP A C 1
ATOM 584 O O . ASP A 1 78 ? 9.540 -2.854 -22.430 1.00 61.81 78 ASP A O 1
ATOM 588 N N . ARG A 1 79 ? 7.568 -1.874 -22.055 1.00 56.78 79 ARG A N 1
ATOM 589 C CA . ARG A 1 79 ? 7.323 -1.578 -23.481 1.00 56.78 79 ARG A CA 1
ATOM 590 C C . ARG A 1 79 ? 8.347 -0.618 -24.101 1.00 56.78 79 ARG A C 1
ATOM 592 O O . ARG A 1 79 ? 8.403 -0.508 -25.331 1.00 56.78 79 ARG A O 1
ATOM 599 N N . GLY A 1 80 ? 9.171 0.062 -23.296 1.00 58.22 80 GLY A N 1
ATOM 600 C CA . GLY A 1 80 ? 10.295 0.870 -23.776 1.00 58.22 80 GLY A CA 1
ATOM 601 C C . GLY A 1 80 ? 9.888 2.018 -24.707 1.00 58.22 80 GLY A C 1
ATOM 602 O O . GLY A 1 80 ? 10.714 2.518 -25.478 1.00 58.22 80 GLY A O 1
ATOM 603 N N . GLU A 1 81 ? 8.623 2.446 -24.672 1.00 55.31 81 GLU A N 1
ATOM 604 C CA . GLU 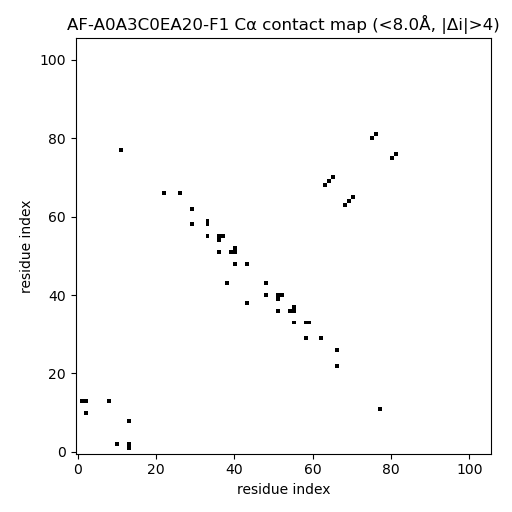A 1 81 ? 8.109 3.489 -25.569 1.00 55.31 81 GLU A CA 1
ATOM 605 C C . GLU A 1 81 ? 8.765 4.845 -25.288 1.00 55.31 81 GLU A C 1
ATOM 607 O O . GLU A 1 81 ? 9.019 5.610 -26.217 1.00 55.31 81 GLU A O 1
ATOM 612 N N . LEU A 1 82 ? 9.195 5.083 -24.046 1.00 52.53 82 LEU A N 1
ATOM 613 C CA . LEU A 1 82 ? 9.984 6.258 -23.666 1.00 52.53 82 LEU A CA 1
ATOM 614 C C . LEU A 1 82 ? 11.355 6.295 -24.372 1.00 52.53 82 LEU A C 1
ATOM 616 O O . LEU A 1 82 ? 11.781 7.343 -24.856 1.00 52.53 82 LEU A O 1
ATOM 620 N N . GLY A 1 83 ? 12.020 5.145 -24.524 1.00 54.56 83 GLY A N 1
ATOM 621 C CA . GLY A 1 83 ? 13.292 5.041 -25.249 1.00 54.56 83 GLY A CA 1
ATOM 622 C C . GLY A 1 83 ? 13.127 5.134 -26.769 1.00 54.56 83 GLY A C 1
ATOM 623 O O . GLY A 1 83 ? 13.954 5.745 -27.450 1.00 54.56 83 GLY A O 1
ATOM 624 N N . LYS A 1 84 ? 12.032 4.587 -27.319 1.00 55.28 84 LYS A N 1
ATOM 625 C CA . LYS A 1 84 ? 11.723 4.666 -28.760 1.00 55.28 84 LYS A CA 1
ATOM 626 C C . LYS A 1 84 ? 11.355 6.082 -29.208 1.00 55.28 84 LYS A C 1
ATOM 628 O O . LYS A 1 84 ? 11.714 6.462 -30.322 1.00 55.28 84 LYS A O 1
ATOM 633 N N . LEU A 1 85 ? 10.698 6.874 -28.361 1.00 57.00 85 LEU A N 1
ATOM 634 C CA . LEU A 1 85 ? 10.386 8.279 -28.649 1.00 57.00 85 LEU A CA 1
ATOM 635 C C . LEU A 1 85 ? 11.648 9.157 -28.643 1.00 57.00 85 LEU A C 1
ATOM 637 O O . LEU A 1 85 ? 11.858 9.929 -29.578 1.00 57.00 85 LEU A O 1
ATOM 641 N N . ILE A 1 86 ? 12.552 8.964 -27.677 1.00 59.31 86 ILE A N 1
ATOM 642 C CA . ILE A 1 86 ? 13.833 9.694 -27.605 1.00 59.31 86 ILE A CA 1
ATOM 643 C C . ILE A 1 86 ? 14.806 9.248 -28.719 1.00 59.31 86 ILE A C 1
ATOM 645 O O . ILE A 1 86 ? 15.539 10.063 -29.283 1.00 59.31 86 ILE A O 1
ATOM 649 N N . GLY A 1 87 ? 14.795 7.965 -29.098 1.00 56.09 87 GLY A N 1
ATOM 650 C CA . GLY A 1 87 ? 15.644 7.413 -30.162 1.00 56.09 87 GLY A CA 1
ATOM 651 C C . GLY A 1 87 ? 15.229 7.803 -31.588 1.00 56.09 87 GLY A C 1
ATOM 652 O O . GLY A 1 87 ? 16.090 7.917 -32.465 1.00 56.09 87 GLY A O 1
ATOM 653 N N . ARG A 1 88 ? 13.935 8.057 -31.841 1.00 57.53 88 ARG A N 1
ATOM 654 C CA . ARG A 1 88 ? 13.446 8.518 -33.159 1.00 57.53 88 ARG A CA 1
ATOM 655 C C . ARG A 1 88 ? 13.959 9.913 -33.517 1.00 57.53 88 ARG A C 1
ATOM 657 O O . ARG A 1 88 ? 14.299 10.133 -34.677 1.00 57.53 88 ARG A O 1
ATOM 664 N N . GLY A 1 89 ? 14.108 10.807 -32.536 1.00 54.81 89 GLY A N 1
ATOM 665 C CA . GLY A 1 89 ? 14.681 12.142 -32.754 1.00 54.81 89 GLY A CA 1
ATOM 666 C C . GLY A 1 89 ? 16.128 12.100 -33.256 1.00 54.81 89 GLY A C 1
ATOM 667 O O . GLY A 1 89 ? 16.491 12.842 -34.163 1.00 54.81 89 GLY A O 1
ATOM 668 N N . LYS A 1 90 ? 16.943 11.160 -32.753 1.00 55.72 90 LYS A N 1
ATOM 669 C CA . LYS A 1 90 ? 18.351 11.021 -33.165 1.00 55.72 90 LYS A CA 1
ATOM 670 C C . LYS A 1 90 ? 18.511 10.538 -34.613 1.00 55.72 90 LYS A C 1
ATOM 672 O O . LYS A 1 90 ? 19.409 11.006 -35.302 1.00 55.72 90 LYS A O 1
ATOM 677 N N . ARG A 1 91 ? 17.628 9.656 -35.108 1.00 55.25 91 ARG A N 1
ATOM 678 C CA . ARG A 1 91 ? 17.677 9.169 -36.505 1.00 55.25 91 ARG A CA 1
ATOM 679 C C . ARG A 1 91 ? 17.289 10.235 -37.534 1.00 55.25 91 ARG A C 1
ATOM 681 O O . ARG A 1 91 ? 17.862 10.238 -38.618 1.00 55.25 91 ARG A O 1
ATOM 688 N N . ALA A 1 92 ? 16.364 11.137 -37.199 1.00 58.34 92 ALA A N 1
ATOM 689 C CA . ALA A 1 92 ? 15.969 12.225 -38.095 1.00 58.34 92 ALA A CA 1
ATOM 690 C C . ALA A 1 92 ? 17.109 13.240 -38.295 1.00 58.34 92 ALA A C 1
ATOM 692 O O . ALA A 1 92 ? 17.415 13.601 -39.426 1.00 58.34 92 ALA A O 1
ATOM 693 N N . THR A 1 93 ? 17.807 13.621 -37.220 1.00 60.25 93 THR A N 1
ATOM 694 C CA . THR A 1 93 ? 18.933 14.567 -37.293 1.00 60.25 93 THR A CA 1
ATOM 695 C C . THR A 1 93 ? 20.122 14.002 -38.076 1.00 60.25 93 THR A C 1
ATOM 697 O O . THR A 1 93 ? 20.740 14.725 -38.856 1.00 60.25 93 THR A O 1
ATOM 700 N N . THR A 1 94 ? 20.425 12.705 -37.935 1.00 60.75 94 THR A N 1
ATOM 701 C CA . THR A 1 94 ? 21.502 12.060 -38.707 1.00 60.75 94 THR A CA 1
ATOM 702 C C . THR A 1 94 ? 21.154 11.943 -40.193 1.00 60.75 94 THR A C 1
ATOM 704 O O . THR A 1 94 ? 22.018 12.191 -41.028 1.00 60.75 94 THR A O 1
ATOM 707 N N . ALA A 1 95 ? 19.899 11.642 -40.544 1.00 61.81 95 ALA A N 1
ATOM 708 C CA . ALA A 1 95 ? 19.478 11.539 -41.943 1.00 61.81 95 ALA A CA 1
ATOM 709 C C . ALA A 1 95 ? 19.581 12.884 -42.685 1.00 61.81 95 ALA A C 1
ATOM 711 O O . ALA A 1 95 ? 20.099 12.929 -43.801 1.00 61.81 95 ALA A O 1
ATOM 712 N N . THR A 1 96 ? 19.165 13.987 -42.055 1.00 64.50 96 THR A N 1
ATOM 713 C CA . THR A 1 96 ? 19.286 15.329 -42.648 1.00 64.50 96 THR A CA 1
ATOM 714 C C . THR A 1 96 ? 20.748 15.762 -42.767 1.00 64.50 96 THR A C 1
ATOM 716 O O . THR A 1 96 ? 21.133 16.319 -43.791 1.00 64.50 96 THR A O 1
ATOM 719 N N . ALA A 1 97 ? 21.590 15.451 -41.774 1.00 65.38 97 ALA A N 1
ATOM 720 C CA . ALA A 1 97 ? 23.021 15.752 -41.827 1.00 65.38 97 ALA A 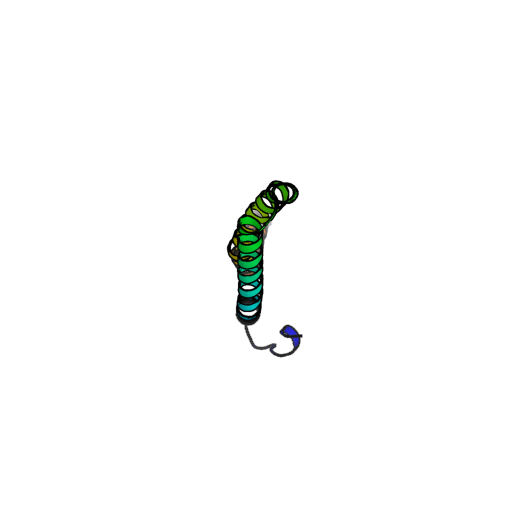CA 1
ATOM 721 C C . ALA A 1 97 ? 23.732 14.997 -42.964 1.00 65.38 97 ALA A C 1
ATOM 723 O O . ALA A 1 97 ? 24.495 15.602 -43.712 1.00 65.38 97 ALA A O 1
ATOM 724 N N . THR A 1 98 ? 23.444 13.706 -43.160 1.00 68.06 98 THR A N 1
ATOM 725 C CA . THR A 1 98 ? 24.001 12.930 -44.282 1.00 68.06 98 THR A CA 1
ATOM 726 C C . THR A 1 98 ? 23.494 13.437 -45.634 1.00 68.06 98 THR A C 1
ATOM 728 O O . THR A 1 98 ? 24.278 13.532 -46.577 1.00 68.06 98 THR A O 1
ATOM 731 N N . MET A 1 99 ? 22.217 13.820 -45.735 1.00 68.25 99 MET A N 1
ATOM 732 C CA . MET A 1 99 ? 21.646 14.345 -46.980 1.00 68.25 99 MET A CA 1
ATOM 733 C C . MET A 1 99 ? 22.274 15.696 -47.366 1.00 68.25 99 MET A C 1
ATOM 735 O O . MET A 1 99 ? 22.683 15.871 -48.511 1.00 68.25 99 MET A O 1
ATOM 739 N N . VAL A 1 100 ? 22.455 16.610 -46.407 1.00 71.62 100 VAL A N 1
ATOM 740 C CA . VAL A 1 100 ? 23.135 17.901 -46.626 1.00 71.62 100 VAL A CA 1
ATOM 741 C C . VAL A 1 100 ? 24.610 17.703 -46.991 1.00 71.62 100 VAL A C 1
ATOM 743 O O . VAL A 1 100 ? 25.089 18.320 -47.939 1.00 71.62 100 VAL A O 1
ATOM 746 N N . MET A 1 101 ? 25.316 16.790 -46.318 1.00 69.44 101 MET A N 1
ATOM 747 C CA . MET A 1 101 ? 26.714 16.470 -46.646 1.00 69.44 101 MET A CA 1
ATOM 748 C C . MET A 1 101 ? 26.864 15.878 -48.055 1.00 69.44 101 MET A C 1
ATOM 750 O O . MET A 1 101 ? 27.843 16.167 -48.736 1.00 69.44 101 MET A O 1
ATOM 754 N N . SER A 1 102 ? 25.879 15.107 -48.531 1.00 72.06 102 SER A N 1
ATOM 755 C CA . SER A 1 102 ? 25.883 14.568 -49.899 1.00 72.06 102 SER A CA 1
ATOM 756 C C . SER A 1 102 ? 25.594 15.610 -50.989 1.00 72.06 102 SER A C 1
ATOM 758 O O . SER A 1 102 ? 25.980 15.406 -52.136 1.00 72.06 102 SER A O 1
ATOM 760 N N . ILE A 1 103 ? 24.939 16.723 -50.636 1.00 71.62 103 ILE A N 1
ATOM 761 C CA . ILE A 1 103 ? 24.608 17.823 -51.557 1.00 71.62 103 ILE A CA 1
ATOM 762 C C . ILE A 1 103 ? 25.737 18.862 -51.614 1.00 71.62 103 ILE A C 1
ATOM 764 O O . ILE A 1 103 ? 25.959 19.451 -52.662 1.00 71.62 103 ILE A O 1
ATOM 768 N N . ILE A 1 104 ? 26.465 19.072 -50.512 1.00 71.44 104 ILE A N 1
ATOM 769 C CA . ILE A 1 104 ? 27.582 20.032 -50.434 1.00 71.44 104 ILE A CA 1
ATOM 770 C C . ILE A 1 104 ? 28.913 19.410 -50.910 1.00 71.44 104 ILE A C 1
ATOM 772 O O . ILE A 1 104 ? 29.836 20.129 -51.276 1.00 71.44 104 ILE A O 1
ATOM 776 N N . GLY A 1 105 ? 29.023 18.076 -50.917 1.00 59.62 105 GLY A N 1
ATOM 777 C CA . GLY A 1 105 ? 30.226 17.333 -51.318 1.00 59.62 105 GLY A CA 1
ATOM 778 C C . GLY A 1 105 ? 30.325 16.954 -52.803 1.00 59.62 105 GLY A C 1
ATOM 779 O O . GLY A 1 105 ? 31.138 16.091 -53.136 1.00 59.62 105 GLY A O 1
ATOM 780 N N . ARG A 1 106 ? 29.506 17.544 -53.680 1.00 54.41 106 ARG A N 1
ATOM 781 C CA . ARG A 1 106 ? 29.632 17.452 -55.143 1.00 54.41 106 ARG A CA 1
ATOM 782 C C . ARG A 1 106 ? 29.750 18.833 -55.761 1.00 54.41 106 ARG A C 1
ATOM 784 O O . ARG A 1 106 ? 28.954 19.707 -55.364 1.00 54.41 106 ARG A O 1
#

Foldseek 3Di:
DQCVVCVPDDVVVSVVVVCVVVLVVLVVVLVVVLVVLVVCCVPPDPVCNVVSVVVNVVSVVVSCCCNPVVVVVVVVVVVCVVVVVVVVVVVVVVVVVVVVCVVVVD

Mean predicted aligned error: 13.8 Å

pLDDT: mean 73.38, std 13.89, range [50.94, 94.31]

Sequence (106 aa):
ENTIRFPDRPLAALVNTSIMDTVGRSLNTSFTTLFVLLALLLMGGPSIRGLLLVVAIGAVAGTYSSIFIASQFIVIWDRGELGKLIGRGKRATTATATMVMSIIGR

Radius of gyration: 25.16 Å; Cα contacts (8 Å, |Δi|>4): 27; chains: 1; bounding box: 47×39×76 Å